Protein AF-A0A353XS05-F1 (afdb_monomer_lite)

Sequence (145 aa):
MTNNRLTLIFSFLSGIIFAIGLIVSQMVNPEKVLGFLRIFHNWDPSLGLVMGGGIALAMPVFFYVKSRKSEGKKALNHEDYDLPTATKITPQLVIGSLIFGVGWGILGFCPAPALVTALAGYSESMLFVVAMLAGFWLHAKLIKN

Secondary structure (DSSP, 8-state):
---HHHHHHHHHHHHHHHHHHHHHTTTT-HHHHHHHH-TTSS--THHHHHHHHHHHHHHHHHHHHHHHHHTTPPPTTS------------HHHHHHHHHHHHHHHHHT--HHHHHHHHHTT-HHHHHHHHHHHHHHHHHHHHH--

Structure (mmCIF, N/CA/C/O backbone):
data_AF-A0A353XS05-F1
#
_entry.id   AF-A0A353XS05-F1
#
loop_
_atom_site.group_PDB
_atom_site.id
_atom_site.type_symbol
_atom_site.label_atom_id
_atom_site.label_alt_id
_atom_site.label_comp_id
_atom_site.label_asym_id
_atom_site.label_entity_id
_atom_site.label_seq_id
_atom_site.pdbx_PDB_ins_code
_atom_site.Cartn_x
_atom_site.Cartn_y
_atom_site.Cartn_z
_atom_site.occupancy
_atom_site.B_iso_or_equiv
_atom_site.auth_seq_id
_atom_site.auth_comp_id
_atom_site.auth_asym_id
_atom_site.auth_atom_id
_atom_site.pdbx_PDB_model_num
ATOM 1 N N . MET A 1 1 ? -22.012 10.695 12.907 1.00 47.31 1 MET A N 1
ATOM 2 C CA . MET A 1 1 ? -21.918 11.675 11.795 1.00 47.31 1 MET A CA 1
ATOM 3 C C . MET A 1 1 ? -21.467 13.057 12.287 1.00 47.31 1 MET A C 1
ATOM 5 O O . MET A 1 1 ? -21.921 14.075 11.781 1.00 47.31 1 MET A O 1
ATOM 9 N N . THR A 1 2 ? -20.569 13.135 13.270 1.00 48.38 2 THR A N 1
ATOM 10 C CA . THR A 1 2 ? -20.189 14.401 13.923 1.00 48.38 2 THR A CA 1
ATOM 11 C C . THR A 1 2 ? -18.670 14.517 13.961 1.00 48.38 2 THR A C 1
ATOM 13 O O . THR A 1 2 ? -18.075 14.366 15.018 1.00 48.38 2 THR A O 1
ATOM 16 N N . ASN A 1 3 ? -18.065 14.691 12.774 1.00 59.78 3 ASN A N 1
ATOM 17 C CA . ASN A 1 3 ? -16.891 15.542 12.481 1.00 59.78 3 ASN A CA 1
ATOM 18 C C . ASN A 1 3 ? -16.193 15.166 11.154 1.00 59.78 3 ASN A C 1
ATOM 20 O O . ASN A 1 3 ? -14.973 15.022 11.096 1.00 59.78 3 ASN A O 1
ATOM 24 N N . ASN A 1 4 ? -16.946 15.099 10.045 1.00 71.31 4 ASN A N 1
ATOM 25 C CA . ASN A 1 4 ? -16.377 14.834 8.713 1.00 71.31 4 ASN A CA 1
ATOM 26 C C . ASN A 1 4 ? -15.236 15.796 8.341 1.00 71.31 4 ASN A C 1
ATOM 28 O O . ASN A 1 4 ? -14.323 15.397 7.630 1.00 71.31 4 ASN A O 1
ATOM 32 N N . ARG A 1 5 ? -15.254 17.048 8.825 1.00 80.88 5 ARG A N 1
ATOM 33 C CA . ARG A 1 5 ? -14.214 18.040 8.500 1.00 80.88 5 ARG A CA 1
ATOM 34 C C . ARG A 1 5 ? -12.851 17.701 9.107 1.00 80.88 5 ARG A C 1
ATOM 36 O O . ARG A 1 5 ? -11.855 17.811 8.404 1.00 80.88 5 ARG A O 1
ATOM 43 N N . LEU A 1 6 ? -12.804 17.263 10.368 1.00 81.69 6 LEU A N 1
ATOM 44 C CA . LEU A 1 6 ? -11.554 16.850 11.021 1.00 81.69 6 LEU A CA 1
ATOM 45 C C . LEU A 1 6 ? -10.968 15.622 10.324 1.00 81.69 6 LEU A C 1
ATOM 47 O O . LEU A 1 6 ? -9.796 15.643 9.958 1.00 81.69 6 LEU A O 1
ATOM 51 N N . THR A 1 7 ? -11.790 14.600 10.059 1.00 83.06 7 THR A N 1
ATOM 52 C CA . THR A 1 7 ? -11.363 13.422 9.290 1.00 83.06 7 THR A CA 1
ATOM 53 C C . THR A 1 7 ? -10.804 13.828 7.929 1.00 83.06 7 THR A C 1
ATOM 55 O O . THR A 1 7 ? -9.708 13.408 7.587 1.00 83.06 7 THR A O 1
ATOM 58 N N . LEU A 1 8 ? -11.490 14.703 7.186 1.00 86.19 8 LEU A N 1
ATOM 59 C CA . LEU A 1 8 ? -11.049 15.120 5.853 1.00 86.19 8 LEU A CA 1
ATOM 60 C C . LEU A 1 8 ? -9.698 15.851 5.884 1.00 86.19 8 LEU A C 1
ATOM 62 O O . LEU A 1 8 ? -8.834 15.566 5.060 1.00 86.19 8 LEU A O 1
ATOM 66 N N . ILE A 1 9 ? -9.495 16.748 6.856 1.00 89.62 9 ILE A N 1
ATOM 67 C CA . ILE A 1 9 ? -8.230 17.476 7.033 1.00 89.62 9 ILE A CA 1
ATOM 68 C C . ILE A 1 9 ? -7.093 16.503 7.362 1.00 89.62 9 ILE A C 1
ATOM 70 O O . ILE A 1 9 ? -6.044 16.553 6.722 1.00 89.62 9 ILE A O 1
ATOM 74 N N . PHE A 1 10 ? -7.293 15.590 8.318 1.00 89.06 10 PHE A N 1
ATOM 75 C CA . PHE A 1 10 ? -6.265 14.614 8.690 1.00 89.06 10 PHE A CA 1
ATOM 76 C C . PHE A 1 10 ? -5.996 13.586 7.581 1.00 89.06 10 PHE A C 1
ATOM 78 O O . PHE A 1 10 ? -4.840 13.225 7.357 1.00 89.06 10 PHE A O 1
ATOM 85 N N . SER A 1 11 ? -7.016 13.139 6.844 1.00 88.88 11 SER A N 1
ATOM 86 C CA . SER A 1 11 ? -6.855 12.256 5.680 1.00 88.88 11 SER A CA 1
ATOM 87 C C . SER A 1 11 ? -6.083 12.940 4.553 1.00 88.88 11 SER A C 1
ATOM 89 O O . SER A 1 11 ? -5.204 12.332 3.950 1.00 88.88 11 SER A O 1
ATOM 91 N N . PHE A 1 12 ? -6.354 14.219 4.297 1.00 91.19 12 PHE A N 1
ATOM 92 C CA . PHE A 1 12 ? -5.620 14.982 3.294 1.00 91.19 12 PHE A CA 1
ATOM 93 C C . PHE A 1 12 ? -4.162 15.214 3.711 1.00 91.19 12 PHE A C 1
ATOM 95 O O . PHE A 1 12 ? -3.245 14.968 2.929 1.00 91.19 12 PHE A O 1
ATOM 102 N N . LEU A 1 13 ? -3.933 15.613 4.966 1.00 93.94 13 LEU A N 1
ATOM 103 C CA . LEU A 1 13 ? -2.589 15.853 5.489 1.00 93.94 13 LEU A CA 1
ATOM 104 C C . LEU A 1 13 ? -1.750 14.568 5.525 1.00 93.94 13 LEU A C 1
ATOM 106 O O . LEU A 1 13 ? -0.591 14.581 5.118 1.00 93.94 13 LEU A O 1
ATOM 110 N N . SER A 1 14 ? -2.336 13.448 5.955 1.00 91.38 14 SER A N 1
ATOM 111 C CA . SER A 1 14 ? -1.665 12.141 5.920 1.00 91.38 14 SER A CA 1
ATOM 112 C C . SER A 1 14 ? -1.364 11.691 4.492 1.00 91.38 14 SER A C 1
ATOM 114 O O . SER A 1 14 ? -0.270 11.190 4.248 1.00 91.38 14 SER A O 1
ATOM 116 N N . GLY A 1 15 ? -2.267 11.943 3.539 1.00 90.88 15 GLY A N 1
ATOM 117 C CA . GLY A 1 15 ? -2.023 11.712 2.115 1.00 90.88 15 GLY A CA 1
ATOM 118 C C . GLY A 1 15 ? -0.830 12.510 1.579 1.00 90.88 15 GLY A C 1
ATOM 119 O O . GLY A 1 15 ? 0.027 11.940 0.907 1.00 90.88 15 GLY A O 1
ATOM 120 N N . ILE A 1 16 ? -0.721 13.797 1.927 1.00 92.50 16 ILE A N 1
ATOM 121 C CA . ILE A 1 16 ? 0.424 14.641 1.544 1.00 92.50 16 ILE A CA 1
ATOM 122 C C . ILE A 1 16 ? 1.723 14.111 2.154 1.00 92.50 16 ILE A C 1
ATOM 124 O O . ILE A 1 16 ? 2.704 13.928 1.437 1.00 92.50 16 ILE A O 1
ATOM 128 N N . ILE A 1 17 ? 1.736 13.838 3.463 1.00 93.06 17 ILE A N 1
ATOM 129 C CA . ILE A 1 17 ? 2.925 13.321 4.157 1.00 93.06 17 ILE A CA 1
ATOM 130 C C . ILE A 1 17 ? 3.364 11.990 3.537 1.00 93.06 17 ILE A C 1
ATOM 132 O O . ILE A 1 17 ? 4.551 11.781 3.293 1.00 93.06 17 ILE A O 1
ATOM 136 N N . PHE A 1 18 ? 2.410 11.109 3.234 1.00 90.38 18 PHE A N 1
ATOM 137 C CA . PHE A 1 18 ? 2.676 9.831 2.588 1.00 90.38 18 PHE A CA 1
ATOM 138 C C . PHE A 1 18 ? 3.249 10.010 1.177 1.00 90.38 18 PHE A C 1
ATOM 140 O O . PHE A 1 18 ? 4.273 9.409 0.862 1.00 90.38 18 PHE A O 1
ATOM 147 N N . ALA A 1 19 ? 2.659 10.880 0.351 1.00 89.38 19 ALA A N 1
ATOM 148 C CA . ALA A 1 19 ? 3.154 11.164 -0.995 1.00 89.38 19 ALA A CA 1
ATOM 149 C C . ALA A 1 19 ? 4.576 11.749 -0.980 1.00 89.38 19 ALA A C 1
ATOM 151 O O . ALA A 1 19 ? 5.437 11.291 -1.731 1.00 89.38 19 ALA A O 1
ATOM 152 N N . ILE A 1 20 ? 4.854 12.700 -0.081 1.00 91.00 20 ILE A N 1
ATOM 153 C CA . ILE A 1 20 ? 6.204 13.245 0.119 1.00 91.00 20 ILE A CA 1
ATOM 154 C C . ILE A 1 20 ? 7.168 12.126 0.528 1.00 91.00 20 ILE A C 1
ATOM 156 O O . ILE A 1 20 ? 8.253 12.016 -0.038 1.00 91.00 20 ILE A O 1
ATOM 160 N N . GLY A 1 21 ? 6.762 11.252 1.454 1.00 90.06 21 GLY A N 1
ATOM 161 C CA . GLY A 1 21 ? 7.550 10.091 1.865 1.00 90.06 21 GLY A CA 1
ATOM 162 C C . GLY A 1 21 ? 7.899 9.156 0.703 1.00 90.06 21 GLY A C 1
ATOM 163 O O . GLY A 1 21 ? 9.046 8.721 0.597 1.00 90.06 21 GLY A O 1
ATOM 164 N N . LEU A 1 22 ? 6.957 8.888 -0.207 1.00 87.81 22 LEU A N 1
ATOM 165 C CA . LEU A 1 22 ? 7.191 8.066 -1.403 1.00 87.81 22 LEU A CA 1
ATOM 166 C C . LEU A 1 22 ? 8.198 8.700 -2.374 1.00 87.81 22 LEU A C 1
ATOM 168 O O . LEU A 1 22 ? 9.028 7.993 -2.946 1.00 87.81 22 LEU A O 1
ATOM 172 N N . ILE A 1 23 ? 8.143 10.024 -2.548 1.00 87.06 23 ILE A N 1
ATOM 173 C CA . ILE A 1 23 ? 9.075 10.763 -3.410 1.00 87.06 23 ILE A CA 1
ATOM 174 C C . ILE A 1 23 ? 10.477 10.777 -2.788 1.00 87.06 23 ILE A C 1
ATOM 176 O O . ILE A 1 23 ? 11.453 10.448 -3.461 1.00 87.06 23 ILE A O 1
ATOM 180 N N . VAL A 1 24 ? 10.586 11.096 -1.493 1.00 88.12 24 VAL A N 1
ATOM 181 C CA . VAL A 1 24 ? 11.872 11.157 -0.773 1.00 88.12 24 VAL A CA 1
ATOM 182 C C . VAL A 1 24 ? 12.544 9.784 -0.713 1.00 88.12 24 VAL A C 1
ATOM 184 O O . VAL A 1 24 ? 13.753 9.681 -0.901 1.00 88.12 24 VAL A O 1
ATOM 187 N N . SER A 1 25 ? 11.767 8.720 -0.508 1.00 84.69 25 SER A N 1
ATOM 188 C CA . SER A 1 25 ? 12.272 7.339 -0.503 1.00 84.69 25 SER A CA 1
ATOM 189 C C . SER A 1 25 ? 12.573 6.774 -1.895 1.00 84.69 25 SER A C 1
ATOM 191 O O . SER A 1 25 ? 13.063 5.651 -1.988 1.00 84.69 25 SER A O 1
ATOM 193 N N . GLN A 1 26 ? 12.297 7.520 -2.974 1.00 83.94 26 GLN A N 1
ATOM 194 C CA . GLN A 1 26 ? 12.487 7.086 -4.365 1.00 83.94 26 GLN A CA 1
ATOM 195 C C . GLN A 1 26 ? 11.696 5.819 -4.743 1.00 83.94 26 GLN A C 1
ATOM 197 O O . GLN A 1 26 ? 11.993 5.177 -5.750 1.00 83.94 26 GLN A O 1
ATOM 202 N N . MET A 1 27 ? 10.634 5.481 -3.999 1.00 83.12 27 MET A N 1
ATOM 203 C CA . MET A 1 27 ? 9.740 4.359 -4.336 1.00 83.12 27 MET A CA 1
ATOM 204 C C . MET A 1 27 ? 8.948 4.595 -5.628 1.00 83.12 27 MET A C 1
ATOM 206 O O . MET A 1 27 ? 8.364 3.666 -6.177 1.00 83.12 27 MET A O 1
ATOM 210 N N . VAL A 1 28 ? 8.926 5.840 -6.107 1.00 82.88 28 VAL A N 1
ATOM 211 C CA . VAL A 1 28 ? 8.374 6.242 -7.407 1.00 82.88 28 VAL A CA 1
ATOM 212 C C . VAL A 1 28 ? 9.198 5.743 -8.597 1.00 82.88 28 VAL A C 1
ATOM 214 O O . VAL A 1 28 ? 8.678 5.710 -9.708 1.00 82.88 28 VAL A O 1
ATOM 217 N N . ASN A 1 29 ? 10.455 5.337 -8.391 1.00 83.38 29 ASN A N 1
ATOM 218 C CA . ASN A 1 29 ? 11.292 4.800 -9.457 1.00 83.38 29 ASN A CA 1
ATOM 219 C C . ASN A 1 29 ? 11.107 3.269 -9.575 1.00 83.38 29 ASN A C 1
ATOM 221 O O . ASN A 1 29 ? 11.443 2.547 -8.628 1.00 83.38 29 ASN A O 1
ATOM 225 N N . PRO A 1 30 ? 10.641 2.741 -10.724 1.00 80.69 30 PRO A N 1
ATOM 226 C CA . PRO A 1 30 ? 10.452 1.302 -10.912 1.00 80.69 30 PRO A CA 1
ATOM 227 C C . PRO A 1 30 ? 11.758 0.503 -10.814 1.00 80.69 30 PRO A C 1
ATOM 229 O O . PRO A 1 30 ? 11.745 -0.656 -10.398 1.00 80.69 30 PRO A O 1
ATOM 232 N N . GLU A 1 31 ? 12.910 1.112 -11.115 1.00 82.50 31 GLU A N 1
ATOM 233 C CA . GLU A 1 31 ? 14.209 0.448 -10.983 1.00 82.50 31 GLU A CA 1
ATOM 234 C C . GLU A 1 31 ? 14.537 0.091 -9.535 1.00 82.50 31 GLU A C 1
ATOM 236 O O . GLU A 1 31 ? 15.159 -0.941 -9.293 1.00 82.50 31 GLU A O 1
ATOM 241 N N . LYS A 1 32 ? 14.080 0.889 -8.562 1.00 80.00 32 LYS A N 1
ATOM 242 C CA . LYS A 1 32 ? 14.266 0.588 -7.135 1.00 80.00 32 LYS A CA 1
ATOM 243 C C . LYS A 1 32 ? 13.472 -0.640 -6.712 1.00 80.00 32 LYS A C 1
ATOM 245 O O . LYS A 1 32 ? 13.973 -1.477 -5.965 1.00 80.00 32 LYS A O 1
ATOM 250 N N . VAL A 1 33 ? 12.254 -0.777 -7.229 1.00 81.06 33 VAL A N 1
ATOM 251 C CA . VAL A 1 33 ? 11.403 -1.940 -6.967 1.00 81.06 33 VAL A CA 1
ATOM 252 C C . VAL A 1 33 ? 11.982 -3.188 -7.629 1.00 81.06 33 VAL A C 1
ATOM 254 O O . VAL A 1 33 ? 12.135 -4.220 -6.978 1.00 81.06 33 VAL A O 1
ATOM 257 N N . LEU A 1 34 ? 12.376 -3.092 -8.900 1.00 82.12 34 LEU A N 1
ATOM 258 C CA . LEU A 1 34 ? 12.995 -4.205 -9.621 1.00 82.12 34 LEU A CA 1
ATOM 259 C C . LEU A 1 34 ? 14.354 -4.592 -9.022 1.00 82.12 34 LEU A C 1
ATOM 261 O O . LEU A 1 34 ? 14.657 -5.777 -8.924 1.00 82.12 34 LEU A O 1
ATOM 265 N N . GLY A 1 35 ? 15.157 -3.620 -8.586 1.00 81.00 35 GLY A N 1
ATOM 266 C CA . GLY A 1 35 ? 16.434 -3.840 -7.902 1.00 81.00 35 GLY A CA 1
ATOM 267 C C . GLY A 1 35 ? 16.273 -4.572 -6.569 1.00 81.00 35 GLY A C 1
ATOM 268 O O . GLY A 1 35 ? 17.082 -5.439 -6.246 1.00 81.00 35 GLY A O 1
ATOM 269 N N . PHE A 1 36 ? 15.187 -4.313 -5.839 1.00 80.75 36 PHE A N 1
ATOM 270 C CA . PHE A 1 36 ? 14.843 -5.078 -4.640 1.00 80.75 36 PHE A CA 1
ATOM 271 C C . PHE A 1 36 ? 14.392 -6.515 -4.956 1.00 80.75 36 PHE A C 1
ATOM 273 O O . PHE A 1 36 ? 14.712 -7.441 -4.213 1.00 80.75 36 PHE A O 1
ATOM 280 N N . LEU A 1 37 ? 13.664 -6.733 -6.057 1.00 79.38 37 LEU A N 1
ATOM 281 C CA . LEU A 1 37 ? 13.189 -8.067 -6.455 1.00 79.38 37 LEU A CA 1
ATOM 282 C C . LEU A 1 37 ? 14.282 -8.933 -7.110 1.00 79.38 37 LEU A C 1
ATOM 284 O O . LEU A 1 37 ? 14.194 -10.162 -7.093 1.00 79.38 37 LEU A O 1
ATOM 288 N N . ARG A 1 38 ? 15.334 -8.323 -7.670 1.00 80.69 38 ARG A N 1
ATOM 289 C CA . ARG A 1 38 ? 16.476 -9.015 -8.293 1.00 80.69 38 ARG A CA 1
ATOM 290 C C . ARG A 1 38 ? 17.475 -9.525 -7.247 1.00 80.69 38 ARG A C 1
ATOM 292 O O . ARG A 1 38 ? 18.607 -9.065 -7.165 1.00 80.69 38 ARG A O 1
ATOM 299 N N . ILE A 1 39 ? 17.071 -10.535 -6.478 1.00 78.00 39 ILE A N 1
ATOM 300 C CA . ILE A 1 39 ? 17.899 -11.146 -5.417 1.00 78.00 39 ILE A CA 1
ATOM 301 C C . ILE A 1 39 ? 19.200 -11.755 -5.979 1.00 78.00 39 ILE A C 1
ATOM 303 O O . ILE A 1 39 ? 20.231 -11.755 -5.314 1.00 78.00 39 ILE A O 1
ATOM 307 N N . PHE A 1 40 ? 19.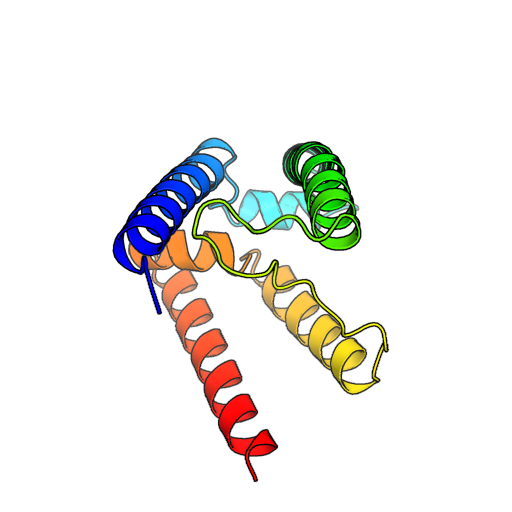175 -12.250 -7.220 1.00 75.44 40 PHE A N 1
ATOM 308 C CA . PHE A 1 40 ? 20.303 -12.964 -7.828 1.00 75.44 40 PHE A CA 1
ATOM 309 C C . PHE A 1 40 ? 21.346 -12.062 -8.514 1.00 75.44 40 PHE A C 1
ATOM 311 O O . PHE A 1 40 ? 22.433 -12.544 -8.828 1.00 75.44 40 PHE A O 1
ATOM 318 N N . HIS A 1 41 ? 21.053 -10.781 -8.774 1.00 65.88 41 HIS A N 1
ATOM 319 C CA . HIS A 1 41 ? 21.991 -9.883 -9.460 1.00 65.88 41 HIS A CA 1
ATOM 320 C C . HIS A 1 41 ? 21.732 -8.411 -9.115 1.00 65.88 41 HIS A C 1
ATOM 322 O O . HIS A 1 41 ? 20.642 -7.907 -9.369 1.00 65.88 41 HIS A O 1
ATOM 328 N N . ASN A 1 42 ? 22.757 -7.716 -8.606 1.00 69.69 42 ASN A N 1
ATOM 329 C CA . ASN A 1 42 ? 22.716 -6.287 -8.264 1.00 69.69 42 ASN A CA 1
ATOM 330 C C . ASN A 1 42 ? 21.542 -5.907 -7.333 1.00 69.69 42 ASN A C 1
ATOM 332 O O . ASN A 1 42 ? 20.780 -4.981 -7.615 1.00 69.69 42 ASN A O 1
ATOM 336 N N . TRP A 1 43 ? 21.383 -6.674 -6.248 1.00 78.69 43 TRP A N 1
ATOM 337 C CA . TRP A 1 43 ? 20.296 -6.510 -5.283 1.00 78.69 43 TRP A CA 1
ATOM 338 C C . TRP A 1 43 ? 20.430 -5.202 -4.492 1.00 78.69 43 TRP A C 1
ATOM 340 O O . TRP A 1 43 ? 21.453 -4.966 -3.846 1.00 78.69 43 TRP A O 1
ATOM 350 N N . ASP A 1 44 ? 19.385 -4.372 -4.517 1.00 77.94 44 ASP A N 1
ATOM 351 C CA . ASP A 1 44 ? 19.322 -3.103 -3.783 1.00 77.94 44 ASP A CA 1
ATOM 352 C C . ASP A 1 44 ? 18.436 -3.246 -2.523 1.00 77.94 44 ASP A C 1
ATOM 354 O O . ASP A 1 44 ? 17.204 -3.285 -2.631 1.00 77.94 44 ASP A O 1
ATOM 358 N N . PRO A 1 45 ? 19.019 -3.301 -1.307 1.00 79.56 45 PRO A N 1
ATOM 359 C CA . PRO A 1 45 ? 18.270 -3.482 -0.062 1.00 79.56 45 PRO A CA 1
ATOM 360 C C . PRO A 1 45 ? 17.571 -2.206 0.432 1.00 79.56 45 PRO A C 1
ATOM 362 O O . PRO A 1 45 ? 16.869 -2.252 1.446 1.00 79.56 45 PRO A O 1
ATOM 365 N N . SER A 1 46 ? 17.742 -1.062 -0.244 1.00 80.62 46 SER A N 1
ATOM 366 C CA . SER A 1 46 ? 17.207 0.227 0.220 1.00 80.62 46 SER A CA 1
ATOM 367 C C . SER A 1 46 ? 15.686 0.216 0.408 1.00 80.62 46 SER A C 1
ATOM 369 O O . SER A 1 46 ? 15.188 0.766 1.391 1.00 80.62 46 SER A O 1
ATOM 371 N N . LEU A 1 47 ? 14.945 -0.487 -0.455 1.00 80.00 47 LEU A N 1
ATOM 372 C CA . LEU A 1 47 ? 13.490 -0.622 -0.333 1.00 80.00 47 LEU A CA 1
ATOM 373 C C . LEU A 1 47 ? 13.081 -1.383 0.938 1.00 80.00 47 LEU A C 1
ATOM 375 O O . LEU A 1 47 ? 12.109 -1.019 1.602 1.00 80.00 47 LEU A O 1
ATOM 379 N N . GLY A 1 48 ? 13.852 -2.409 1.306 1.00 82.19 48 GLY A N 1
ATOM 380 C CA . GLY A 1 48 ? 13.621 -3.202 2.511 1.00 82.19 48 GLY A CA 1
ATOM 381 C C . GLY A 1 48 ? 13.756 -2.371 3.787 1.00 82.19 48 GLY A C 1
ATOM 382 O O . GLY A 1 48 ? 12.964 -2.542 4.711 1.00 82.19 48 GLY A O 1
ATOM 383 N N . LEU A 1 49 ? 14.691 -1.415 3.817 1.00 84.19 49 LEU A N 1
ATOM 384 C CA . LEU A 1 49 ? 14.845 -0.481 4.935 1.00 84.19 49 LEU A CA 1
ATOM 385 C C . LEU A 1 49 ? 13.619 0.436 5.076 1.00 84.19 49 LEU A C 1
ATOM 387 O O . LEU A 1 49 ? 13.135 0.652 6.184 1.00 84.19 49 LEU A O 1
ATOM 391 N N . VAL A 1 50 ? 13.091 0.943 3.958 1.00 86.38 50 VAL A N 1
ATOM 392 C CA . VAL A 1 50 ? 11.903 1.813 3.944 1.00 86.38 50 VAL A CA 1
ATOM 393 C C . VAL A 1 50 ? 10.665 1.046 4.410 1.00 86.38 50 VAL A C 1
ATOM 395 O O . VAL A 1 50 ? 9.939 1.517 5.286 1.00 86.38 50 VAL A O 1
ATOM 398 N N . MET A 1 51 ? 10.450 -0.164 3.880 1.00 86.62 51 MET A N 1
ATOM 399 C CA . MET A 1 51 ? 9.351 -1.037 4.306 1.00 86.62 51 MET A CA 1
ATOM 400 C C . MET A 1 51 ? 9.483 -1.416 5.785 1.00 86.62 51 MET A C 1
ATOM 402 O O . MET A 1 51 ? 8.519 -1.297 6.540 1.00 86.62 51 MET A O 1
ATOM 406 N N . GLY A 1 52 ? 10.682 -1.819 6.214 1.00 87.88 52 GLY A N 1
ATOM 407 C CA . GLY A 1 52 ? 10.980 -2.175 7.599 1.00 87.88 52 GLY A CA 1
ATOM 408 C C . GLY A 1 52 ? 10.763 -1.011 8.565 1.00 87.88 52 GLY A C 1
ATOM 409 O O . GLY A 1 52 ? 10.112 -1.190 9.590 1.00 87.88 52 GLY A O 1
ATOM 410 N N . GLY A 1 53 ? 11.224 0.193 8.216 1.00 88.94 53 GLY A N 1
ATOM 411 C CA . GLY A 1 53 ? 10.998 1.408 9.000 1.00 88.94 53 GLY A CA 1
ATOM 412 C C . GLY A 1 53 ? 9.516 1.772 9.104 1.00 88.94 53 G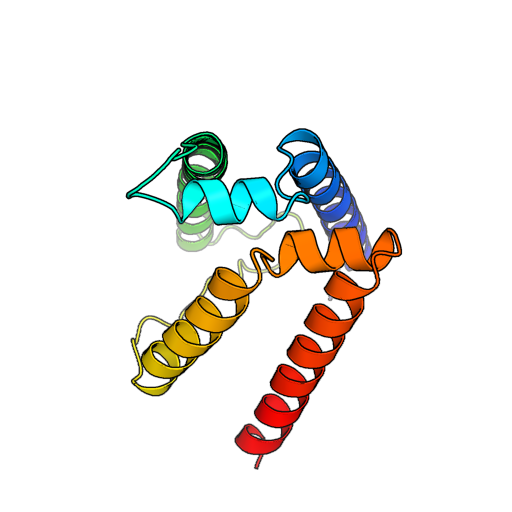LY A C 1
ATOM 413 O O . GLY A 1 53 ? 9.029 2.081 10.192 1.00 88.94 53 GLY A O 1
ATOM 414 N N . GLY A 1 54 ? 8.771 1.654 8.000 1.00 87.94 54 GLY A N 1
ATOM 415 C CA . GLY A 1 54 ? 7.320 1.847 7.993 1.00 87.94 54 GLY A CA 1
ATOM 416 C C . GLY A 1 54 ? 6.595 0.869 8.920 1.00 87.94 54 GLY A C 1
ATOM 417 O O . GLY A 1 54 ? 5.767 1.287 9.727 1.00 87.94 54 GLY A O 1
ATOM 418 N N . ILE A 1 55 ? 6.948 -0.420 8.864 1.00 90.25 55 ILE A N 1
ATOM 419 C CA . ILE A 1 55 ? 6.383 -1.453 9.746 1.00 90.25 55 ILE A CA 1
ATOM 420 C C . ILE A 1 55 ? 6.757 -1.185 11.208 1.00 90.25 55 ILE A C 1
ATOM 422 O O . ILE A 1 55 ? 5.889 -1.245 12.077 1.00 90.25 55 ILE A O 1
ATOM 426 N N . ALA A 1 56 ? 8.018 -0.847 11.484 1.00 92.81 56 ALA A N 1
ATOM 427 C CA . ALA A 1 56 ? 8.505 -0.575 12.833 1.00 92.81 56 ALA A CA 1
ATOM 428 C C . ALA A 1 56 ? 7.794 0.618 13.490 1.00 92.81 56 ALA A C 1
ATOM 430 O O . ALA A 1 56 ? 7.566 0.597 14.697 1.00 92.81 56 ALA A O 1
ATOM 431 N N . LEU A 1 57 ? 7.399 1.630 12.711 1.00 91.31 57 LEU A N 1
ATOM 432 C CA . LEU A 1 57 ? 6.607 2.760 13.204 1.00 91.31 57 LEU A CA 1
ATOM 433 C C . LEU A 1 57 ? 5.111 2.434 13.303 1.00 91.31 57 LEU A C 1
ATOM 435 O O . LEU A 1 57 ? 4.462 2.799 14.282 1.00 91.31 57 LEU A O 1
ATOM 439 N N . ALA A 1 58 ? 4.550 1.738 12.313 1.00 90.12 58 ALA A N 1
ATOM 440 C CA . ALA A 1 58 ? 3.123 1.423 12.278 1.00 90.12 58 ALA A CA 1
ATOM 441 C C . ALA A 1 58 ? 2.720 0.396 13.347 1.00 90.12 58 ALA A C 1
ATOM 443 O O . ALA A 1 58 ? 1.631 0.487 13.913 1.00 90.12 58 ALA A O 1
ATOM 444 N N . MET A 1 59 ? 3.588 -0.573 13.645 1.00 91.88 59 MET A N 1
ATOM 445 C CA . MET A 1 59 ? 3.272 -1.693 14.529 1.00 91.88 59 MET A CA 1
ATOM 446 C C . MET A 1 59 ? 2.972 -1.251 15.980 1.00 91.88 59 MET A C 1
ATOM 448 O O . MET A 1 59 ? 1.896 -1.601 16.475 1.00 91.88 59 MET A O 1
ATOM 452 N N . PRO A 1 60 ? 3.806 -0.440 16.668 1.00 92.56 60 PRO A N 1
ATOM 453 C CA . PRO A 1 60 ? 3.489 0.066 18.007 1.00 92.56 60 PRO A CA 1
ATOM 454 C C . PRO A 1 60 ? 2.216 0.914 18.034 1.00 92.56 60 PRO A C 1
ATOM 456 O O . PRO A 1 60 ? 1.407 0.785 18.952 1.00 92.56 60 PRO A O 1
ATOM 459 N N . VAL A 1 61 ? 2.005 1.746 17.008 1.00 90.06 61 VAL A N 1
ATOM 460 C CA . VAL A 1 61 ? 0.803 2.585 16.887 1.00 90.06 61 VAL A CA 1
ATOM 461 C C . VAL A 1 61 ? -0.446 1.717 16.748 1.00 90.06 61 VAL A C 1
ATOM 463 O O . VAL A 1 61 ? -1.448 1.964 17.419 1.00 90.06 61 VAL A O 1
ATOM 466 N N . PHE A 1 62 ? -0.385 0.659 15.940 1.00 88.38 62 PHE A N 1
ATOM 467 C CA . PHE A 1 62 ? -1.489 -0.280 15.776 1.00 88.38 62 PHE A CA 1
ATOM 468 C C . PHE A 1 62 ? -1.824 -1.008 17.086 1.00 88.38 62 PHE A C 1
ATOM 470 O O . PHE A 1 62 ? -2.995 -1.097 17.460 1.00 88.38 62 PHE A O 1
ATOM 477 N N . PHE A 1 63 ? -0.814 -1.475 17.830 1.00 88.62 63 PHE A N 1
ATOM 478 C CA . PHE A 1 63 ? -1.028 -2.087 19.147 1.00 88.62 63 PHE A CA 1
ATOM 479 C C . PHE A 1 63 ? -1.600 -1.100 20.167 1.00 88.62 63 PHE A C 1
ATOM 481 O O . PHE A 1 63 ? -2.509 -1.457 20.917 1.00 88.62 63 PHE A O 1
ATOM 488 N N . TYR A 1 64 ? -1.131 0.148 20.159 1.00 88.38 64 TYR A N 1
ATOM 489 C CA . TYR A 1 64 ? -1.670 1.204 21.009 1.00 88.38 64 TYR A CA 1
ATOM 490 C C . TYR A 1 64 ? -3.154 1.460 20.717 1.00 88.38 64 TYR A C 1
ATOM 492 O O . TYR A 1 64 ? -3.979 1.444 21.630 1.00 88.38 64 TYR A O 1
ATOM 500 N N . VAL A 1 65 ? -3.521 1.617 19.442 1.00 87.44 65 VAL A N 1
ATOM 501 C CA . VAL A 1 65 ? -4.919 1.787 19.014 1.00 87.44 65 VAL A CA 1
ATOM 502 C C . VAL A 1 65 ? -5.772 0.580 19.411 1.00 87.44 65 VAL A C 1
ATOM 504 O O . VAL A 1 65 ? -6.882 0.745 19.921 1.00 87.44 65 VAL A O 1
ATOM 507 N N . LYS A 1 66 ? -5.241 -0.638 19.254 1.00 85.75 66 LYS A N 1
ATOM 508 C CA . LYS A 1 66 ? -5.917 -1.870 19.676 1.00 85.75 66 LYS A CA 1
ATOM 509 C C . LYS A 1 66 ? -6.177 -1.896 21.189 1.00 85.75 66 LYS A C 1
ATOM 511 O O . LYS A 1 66 ? -7.283 -2.256 21.589 1.00 85.75 66 LYS A O 1
ATOM 516 N N . SER A 1 67 ? -5.217 -1.468 22.017 1.00 85.75 67 SER A N 1
ATOM 517 C CA . SER A 1 67 ? -5.399 -1.345 23.476 1.00 85.75 67 SER A CA 1
ATOM 518 C C . SER A 1 67 ? -6.488 -0.331 23.818 1.00 85.75 67 SER A C 1
ATOM 520 O O . SER A 1 67 ? -7.419 -0.638 24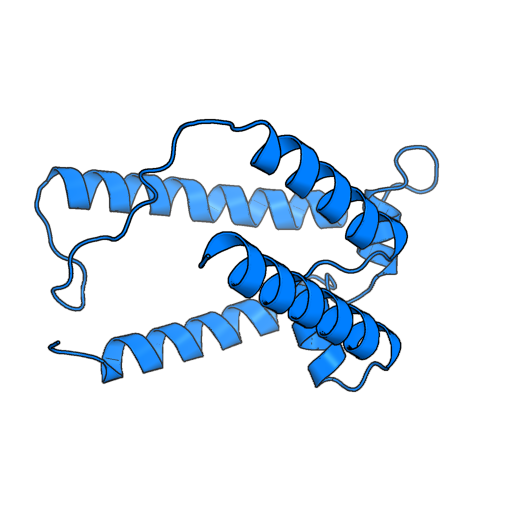.556 1.00 85.75 67 SER A O 1
ATOM 522 N N . ARG A 1 68 ? -6.443 0.857 23.202 1.00 84.62 68 ARG A N 1
ATOM 523 C CA . ARG A 1 68 ? -7.432 1.928 23.423 1.00 84.62 68 ARG A CA 1
ATOM 524 C C . ARG A 1 68 ? -8.852 1.479 23.078 1.00 84.62 68 ARG A C 1
ATOM 526 O O . ARG A 1 68 ? -9.773 1.777 23.835 1.00 84.62 68 ARG A O 1
ATOM 533 N N . LYS A 1 69 ? -9.021 0.726 21.983 1.00 82.75 69 LYS A N 1
ATOM 534 C CA . LYS A 1 69 ? -10.309 0.113 21.627 1.00 82.75 69 LYS A CA 1
ATOM 535 C C . LYS A 1 69 ? -10.767 -0.893 22.687 1.00 82.75 69 LYS A C 1
ATOM 537 O O . LYS A 1 69 ? -11.931 -0.865 23.072 1.00 82.75 69 LYS A O 1
ATOM 542 N N . SER A 1 70 ? -9.868 -1.751 23.176 1.00 79.00 70 SER A N 1
ATOM 543 C CA . SER A 1 70 ? -10.178 -2.726 24.236 1.00 79.00 70 SER A CA 1
ATOM 544 C C . SER A 1 70 ? -10.580 -2.063 25.559 1.00 79.00 70 SER A C 1
ATOM 546 O O . SER A 1 70 ? -11.356 -2.636 26.315 1.00 79.00 70 SER A O 1
ATOM 548 N N . GLU A 1 71 ? -10.077 -0.859 25.831 1.00 82.44 71 GLU A N 1
ATOM 549 C CA . GLU A 1 71 ? -10.426 -0.032 26.995 1.00 82.44 71 GLU A CA 1
ATOM 550 C C . GLU A 1 71 ? -11.726 0.778 26.803 1.00 82.44 71 GLU A C 1
ATOM 552 O O . GLU A 1 71 ? -12.075 1.591 27.658 1.00 82.44 71 GLU A O 1
ATOM 557 N N . GLY A 1 72 ? -12.432 0.615 25.676 1.00 77.75 72 GLY A N 1
ATOM 558 C CA . GLY A 1 72 ? -13.672 1.341 25.373 1.00 77.75 72 GLY A CA 1
ATOM 559 C C . GLY A 1 72 ? -13.473 2.830 25.062 1.00 77.75 72 GLY A C 1
ATOM 560 O O . GLY A 1 72 ? -14.429 3.606 25.094 1.00 77.75 72 GLY A O 1
ATOM 561 N N . LYS A 1 73 ? -12.237 3.261 24.776 1.00 77.06 73 LYS A N 1
ATOM 562 C CA . LYS A 1 73 ? -11.932 4.660 24.457 1.00 77.06 73 LYS A CA 1
ATOM 563 C C . LYS A 1 73 ? -12.253 4.944 22.993 1.00 77.06 73 LYS A C 1
ATOM 565 O O . LYS A 1 73 ? -11.884 4.175 22.108 1.00 77.06 73 LYS A O 1
ATOM 570 N N . LYS A 1 74 ? -12.905 6.079 22.743 1.00 75.75 74 LYS A N 1
ATOM 571 C CA . LYS A 1 74 ? -13.247 6.543 21.393 1.00 75.75 74 LYS A CA 1
ATOM 572 C C . LYS A 1 74 ? -12.051 7.204 20.707 1.00 75.75 74 LYS A C 1
ATOM 574 O O . LYS A 1 74 ? -11.145 7.712 21.376 1.00 75.75 74 LYS A O 1
ATOM 579 N N . ALA A 1 75 ? -12.061 7.212 19.375 1.00 77.94 75 ALA A N 1
ATOM 580 C CA . ALA A 1 75 ? -11.097 7.964 18.583 1.00 77.94 75 ALA A CA 1
ATOM 581 C C . ALA A 1 75 ? -11.260 9.480 18.805 1.00 77.94 75 ALA A C 1
ATOM 583 O O . ALA A 1 75 ? -12.269 9.945 19.335 1.00 77.94 75 ALA A O 1
ATOM 584 N N . LEU A 1 76 ? -10.282 10.269 18.347 1.00 74.75 76 LEU A N 1
ATOM 585 C CA . LEU A 1 76 ? -10.293 11.739 18.464 1.00 74.75 76 LEU A CA 1
ATOM 586 C C . LEU A 1 76 ? -11.550 12.380 17.846 1.00 74.75 76 LEU A C 1
ATOM 588 O O . LEU A 1 76 ? -12.040 13.398 18.328 1.00 74.75 76 LEU A O 1
ATOM 592 N N . ASN A 1 77 ? -12.120 11.737 16.826 1.00 71.69 77 ASN A N 1
ATOM 593 C CA . ASN A 1 77 ? -13.334 12.192 16.150 1.00 71.69 77 ASN A CA 1
ATOM 594 C C . ASN A 1 77 ? -14.621 11.649 16.800 1.00 71.69 77 ASN A C 1
ATOM 596 O O . ASN A 1 77 ? -15.691 11.764 16.216 1.00 71.69 77 ASN A O 1
ATOM 600 N N . HIS A 1 78 ? -14.526 11.081 18.010 1.00 72.44 78 HIS A N 1
ATOM 601 C CA . HIS A 1 78 ? -15.620 10.451 18.764 1.00 72.44 78 HIS A CA 1
ATOM 602 C C . HIS A 1 78 ? -16.259 9.234 18.073 1.00 72.44 78 HIS A C 1
ATOM 604 O O . HIS A 1 78 ? -17.333 8.782 18.474 1.00 72.44 78 HIS A O 1
ATOM 610 N N . GLU A 1 79 ? -15.582 8.686 17.066 1.00 76.44 79 GLU A N 1
ATOM 611 C CA . GLU A 1 79 ? -15.962 7.463 16.363 1.00 76.44 79 GLU A CA 1
ATOM 612 C C . GLU A 1 79 ? -15.253 6.247 16.968 1.00 76.44 79 GLU A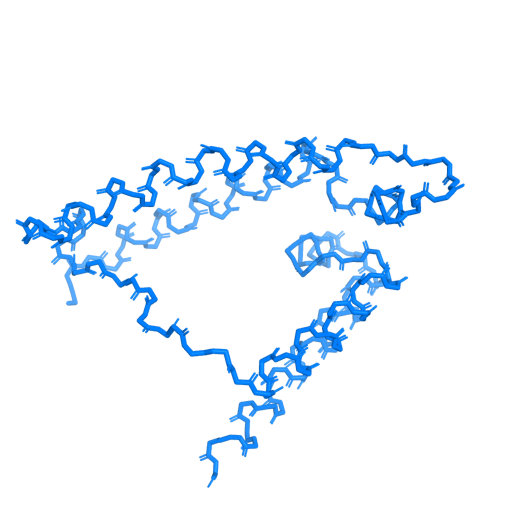 C 1
ATOM 614 O O . GLU A 1 79 ? -14.217 6.372 17.636 1.00 76.44 79 GLU A O 1
ATOM 619 N N . ASP A 1 80 ? -15.831 5.069 16.758 1.00 77.50 80 ASP A N 1
ATOM 620 C CA . ASP A 1 80 ? -15.210 3.815 17.165 1.00 77.50 80 ASP A CA 1
ATOM 621 C C . ASP A 1 80 ? -14.049 3.470 16.230 1.00 77.50 80 ASP A C 1
ATOM 623 O O . ASP A 1 80 ? -14.058 3.778 15.038 1.00 77.50 80 ASP A O 1
ATOM 627 N N . TYR A 1 81 ? -13.026 2.813 16.774 1.00 78.75 81 TYR A N 1
ATOM 628 C CA . TYR A 1 81 ? -11.907 2.339 15.968 1.00 78.75 81 TYR A CA 1
ATOM 629 C C . TYR A 1 81 ? -12.357 1.199 15.047 1.00 78.75 81 TYR A C 1
ATOM 631 O O . TYR A 1 81 ? -12.645 0.091 15.518 1.00 78.75 81 TYR A O 1
ATOM 639 N N . ASP A 1 82 ? -12.356 1.447 13.738 1.00 77.62 82 ASP A N 1
ATOM 640 C CA . ASP A 1 82 ? -12.580 0.417 12.727 1.00 77.62 82 ASP A CA 1
ATOM 641 C C . ASP A 1 82 ? -11.295 -0.404 12.544 1.00 77.62 82 ASP A C 1
ATOM 643 O O . ASP A 1 82 ? -10.293 0.067 12.005 1.00 77.62 82 ASP A O 1
ATOM 647 N N . LEU A 1 83 ? -11.285 -1.615 13.105 1.00 80.00 83 LEU A N 1
ATOM 648 C CA . LEU A 1 83 ? -10.144 -2.528 13.031 1.00 80.00 83 LEU A CA 1
ATOM 649 C C . LEU A 1 83 ? -10.546 -3.729 12.178 1.00 80.00 83 LEU A C 1
ATOM 651 O O . LEU A 1 83 ? -11.652 -4.240 12.380 1.00 80.00 83 LEU A O 1
ATOM 655 N N . PRO A 1 84 ? -9.652 -4.240 11.311 1.00 79.06 84 PRO A N 1
ATOM 656 C CA . PRO A 1 84 ? -9.944 -5.415 10.502 1.00 79.06 84 PRO A CA 1
ATOM 657 C C . PRO A 1 84 ? -10.363 -6.603 11.378 1.00 79.06 84 PRO A C 1
ATOM 659 O O . PRO A 1 84 ? -9.619 -7.030 12.262 1.00 79.06 84 PRO A O 1
ATOM 662 N N . THR A 1 85 ? -11.556 -7.143 11.131 1.00 78.44 85 THR A N 1
ATOM 663 C CA . THR A 1 85 ? -12.089 -8.342 11.806 1.00 78.44 85 THR A CA 1
ATOM 664 C C . THR A 1 85 ? -11.870 -9.619 10.994 1.00 78.44 85 THR A C 1
ATOM 666 O O . THR A 1 85 ? -12.033 -10.724 11.510 1.00 78.44 85 THR A O 1
ATOM 669 N N . ALA A 1 86 ? -11.483 -9.482 9.724 1.00 76.94 86 ALA A N 1
ATOM 670 C CA . ALA A 1 86 ? -11.209 -10.598 8.835 1.00 76.94 86 ALA A CA 1
ATOM 671 C C . ALA A 1 86 ? -9.891 -11.288 9.217 1.00 76.94 86 ALA A C 1
ATOM 673 O O . ALA A 1 86 ? -8.809 -10.738 9.035 1.00 76.94 86 ALA A O 1
ATOM 674 N N . THR A 1 87 ? -9.991 -12.512 9.732 1.00 76.31 87 THR A N 1
ATOM 675 C CA . THR A 1 87 ? -8.839 -13.336 10.141 1.00 76.31 87 THR A CA 1
ATOM 676 C C . THR A 1 87 ? -8.675 -14.607 9.310 1.00 76.31 87 THR A C 1
ATOM 678 O O . THR A 1 87 ? -7.687 -15.322 9.462 1.00 76.31 87 THR A O 1
ATOM 681 N N . LYS A 1 88 ? -9.633 -14.916 8.429 1.00 87.69 88 LYS A N 1
ATOM 682 C CA . LYS A 1 88 ? -9.630 -16.146 7.631 1.00 87.69 88 LYS A CA 1
ATOM 683 C C . LYS A 1 88 ? -8.859 -15.948 6.330 1.00 87.69 88 LYS A C 1
ATOM 685 O O . LYS A 1 88 ? -9.181 -15.058 5.547 1.00 87.69 88 LYS A O 1
ATOM 690 N N . ILE A 1 89 ? -7.898 -16.830 6.075 1.00 88.81 89 ILE A N 1
ATOM 691 C CA . ILE A 1 89 ? -7.215 -16.925 4.783 1.00 88.81 89 ILE A CA 1
ATOM 692 C C . ILE A 1 89 ? -8.098 -17.763 3.856 1.00 88.81 89 ILE A C 1
ATOM 694 O O . ILE A 1 89 ? -8.302 -18.952 4.096 1.00 88.81 89 ILE A O 1
ATOM 698 N N . THR A 1 90 ? -8.658 -17.139 2.821 1.00 90.81 90 THR A N 1
ATOM 699 C CA . THR A 1 90 ? -9.485 -17.825 1.818 1.00 90.81 90 THR A CA 1
ATOM 700 C C . THR A 1 90 ? -8.666 -18.158 0.567 1.00 90.81 90 THR A C 1
ATOM 702 O O . THR A 1 90 ? -7.731 -17.426 0.235 1.00 90.81 90 THR A O 1
ATOM 705 N N . PRO A 1 91 ? -9.017 -19.217 -0.189 1.00 90.69 91 PRO A N 1
ATOM 706 C CA . PRO A 1 91 ? -8.354 -19.525 -1.460 1.00 90.69 91 PRO A CA 1
ATOM 707 C C . PRO A 1 91 ? -8.396 -18.357 -2.455 1.00 90.69 91 PRO A C 1
ATOM 709 O O . PRO A 1 91 ? -7.421 -18.104 -3.155 1.00 90.69 91 PRO A O 1
ATOM 712 N N . GLN A 1 92 ? -9.493 -17.593 -2.465 1.00 89.12 92 GLN A N 1
ATOM 713 C CA . GLN A 1 92 ? -9.640 -16.378 -3.273 1.00 89.12 92 GLN A CA 1
ATOM 714 C C . GLN A 1 92 ? -8.595 -15.312 -2.909 1.00 89.12 92 GLN A C 1
ATOM 716 O O . GLN A 1 92 ? -8.018 -14.698 -3.802 1.00 89.12 92 GLN A O 1
ATOM 721 N N . LEU A 1 93 ? -8.306 -15.123 -1.614 1.00 89.81 93 LEU A N 1
ATOM 722 C CA . LEU A 1 93 ? -7.275 -14.192 -1.150 1.00 89.81 93 LEU A CA 1
ATOM 723 C C . LEU A 1 93 ? -5.874 -14.649 -1.567 1.00 89.81 93 LEU A C 1
ATOM 725 O O . LEU A 1 93 ? -5.059 -13.833 -1.991 1.00 89.81 93 LEU A O 1
ATOM 729 N N . VAL A 1 94 ? -5.592 -15.950 -1.477 1.00 93.75 94 VAL A N 1
ATOM 730 C CA . VAL A 1 94 ? -4.289 -16.506 -1.869 1.00 93.75 94 VAL A CA 1
ATOM 731 C C . VAL A 1 94 ? -4.077 -16.345 -3.373 1.00 93.75 94 VAL A C 1
ATOM 733 O O . VAL A 1 94 ? -3.084 -15.760 -3.793 1.00 93.75 94 VAL A O 1
ATOM 736 N N . ILE A 1 95 ? -5.039 -16.779 -4.188 1.00 93.50 95 ILE A N 1
ATOM 737 C CA . ILE A 1 95 ? -4.946 -16.686 -5.650 1.00 93.50 95 ILE A CA 1
ATOM 738 C C . ILE A 1 95 ? -4.887 -15.217 -6.091 1.00 93.50 95 ILE A C 1
ATOM 740 O O . ILE A 1 95 ? -4.032 -14.846 -6.894 1.00 93.50 95 ILE A O 1
ATOM 744 N N . GLY A 1 96 ? -5.745 -14.361 -5.529 1.00 90.44 96 GLY A N 1
ATOM 745 C CA . GLY A 1 96 ? -5.772 -12.934 -5.844 1.00 90.44 96 GLY A CA 1
ATOM 746 C C . GLY A 1 96 ? -4.474 -12.217 -5.473 1.00 90.44 96 GLY A C 1
ATOM 747 O O . GLY A 1 96 ? -3.949 -11.454 -6.280 1.00 90.44 96 GLY A O 1
ATOM 748 N N . SER A 1 97 ? -3.918 -12.490 -4.289 1.00 91.31 97 SER A N 1
ATOM 749 C CA . SER A 1 97 ? -2.660 -11.871 -3.851 1.00 91.31 97 SER A CA 1
ATOM 750 C C . SER A 1 97 ? -1.457 -12.337 -4.672 1.00 91.31 97 SER A C 1
ATOM 752 O O . SER A 1 97 ? -0.587 -11.518 -4.959 1.00 91.31 97 SER A O 1
ATOM 754 N N . LEU A 1 98 ? -1.434 -13.596 -5.126 1.00 93.44 98 LEU A N 1
ATOM 755 C CA . LEU A 1 98 ? -0.415 -14.096 -6.054 1.00 93.44 98 LEU A CA 1
ATOM 756 C C . LEU A 1 98 ? -0.489 -13.394 -7.414 1.00 93.44 98 LEU A C 1
ATOM 758 O O . LEU A 1 98 ? 0.522 -12.877 -7.880 1.00 93.44 98 LEU A O 1
ATOM 762 N N . ILE A 1 99 ? -1.672 -13.330 -8.035 1.00 91.69 99 ILE A N 1
ATOM 763 C CA . ILE A 1 99 ? -1.851 -12.681 -9.346 1.00 91.69 99 ILE A CA 1
ATOM 764 C C . ILE A 1 99 ? -1.505 -11.193 -9.258 1.00 91.69 99 ILE A C 1
ATOM 766 O O . ILE A 1 99 ? -0.764 -10.677 -10.095 1.00 91.69 99 ILE A O 1
ATOM 770 N N . PHE A 1 100 ? -2.006 -10.513 -8.224 1.00 90.19 100 PHE A N 1
ATOM 771 C CA . PHE A 1 100 ? -1.693 -9.111 -7.978 1.00 90.19 100 PHE A CA 1
ATOM 772 C C . PHE A 1 100 ? -0.185 -8.918 -7.782 1.00 90.19 100 PHE A C 1
ATOM 774 O O . PHE A 1 100 ? 0.412 -8.081 -8.454 1.00 90.19 100 PHE A O 1
ATOM 781 N N . GLY A 1 101 ? 0.424 -9.749 -6.927 1.00 89.44 101 GLY A N 1
ATOM 782 C CA . GLY A 1 101 ? 1.858 -9.814 -6.646 1.00 89.44 101 GLY A CA 1
ATOM 783 C C . GLY A 1 101 ? 2.727 -9.901 -7.895 1.00 89.44 101 GLY A C 1
ATOM 784 O O . GLY A 1 101 ? 3.628 -9.090 -8.098 1.00 89.44 101 GLY A O 1
ATOM 785 N N . VAL A 1 102 ? 2.421 -10.874 -8.751 1.00 90.06 102 VAL A N 1
ATOM 786 C CA . VAL A 1 102 ? 3.131 -11.104 -10.011 1.00 90.06 102 VAL A CA 1
ATOM 787 C C . VAL A 1 102 ? 2.968 -9.913 -10.956 1.00 90.06 102 VAL A C 1
ATOM 789 O O . VAL A 1 102 ? 3.956 -9.460 -11.529 1.00 90.06 102 VAL A O 1
ATOM 792 N N . GLY A 1 103 ? 1.757 -9.365 -11.092 1.00 88.00 103 GLY A N 1
ATOM 793 C CA . GLY A 1 103 ? 1.497 -8.243 -11.998 1.00 88.00 103 GLY A CA 1
ATOM 794 C C . GLY A 1 103 ? 2.320 -6.997 -11.661 1.00 88.00 103 GLY A C 1
ATOM 795 O O . GLY A 1 103 ? 2.966 -6.417 -12.532 1.00 88.00 103 GLY A O 1
ATOM 796 N N . TRP A 1 104 ? 2.340 -6.607 -10.388 1.00 87.75 104 TRP A N 1
ATOM 797 C CA . TRP A 1 104 ? 3.068 -5.418 -9.944 1.00 87.75 104 TRP A CA 1
ATOM 798 C C . TRP A 1 104 ? 4.587 -5.671 -9.877 1.00 87.75 104 TRP A C 1
ATOM 800 O O . TRP A 1 104 ? 5.376 -4.789 -10.218 1.00 87.75 104 TRP A O 1
ATOM 810 N N . GLY A 1 105 ? 5.004 -6.900 -9.546 1.00 86.19 105 GLY A N 1
ATOM 811 C CA . GLY A 1 105 ? 6.409 -7.312 -9.519 1.00 86.19 105 GLY A CA 1
ATOM 812 C C . GLY A 1 105 ? 7.080 -7.353 -10.897 1.00 86.19 105 GLY A C 1
ATOM 813 O O . GLY A 1 105 ? 8.227 -6.934 -11.017 1.00 86.19 105 GLY A O 1
ATOM 814 N N . ILE A 1 106 ? 6.370 -7.795 -11.944 1.00 85.12 106 ILE A N 1
ATOM 815 C CA . ILE A 1 106 ? 6.887 -7.786 -13.327 1.00 85.12 106 ILE A CA 1
ATOM 816 C C . ILE A 1 106 ? 7.080 -6.351 -13.827 1.00 85.12 106 ILE A C 1
ATOM 818 O O . ILE A 1 106 ? 8.083 -6.048 -14.470 1.00 85.12 106 ILE A O 1
ATOM 822 N N . LEU A 1 107 ? 6.125 -5.467 -13.527 1.00 83.81 107 LEU A N 1
ATOM 823 C CA . LEU A 1 107 ? 6.144 -4.081 -13.994 1.00 83.81 107 LEU A CA 1
ATOM 824 C C . LEU A 1 107 ? 7.031 -3.163 -13.140 1.00 83.81 107 LEU A C 1
ATOM 826 O O . LEU A 1 107 ? 7.347 -2.056 -13.563 1.00 83.81 107 LEU A O 1
ATOM 830 N N . GLY A 1 108 ? 7.416 -3.591 -11.934 1.00 83.25 108 GLY A N 1
ATOM 831 C CA . GLY A 1 108 ? 8.168 -2.756 -10.995 1.00 83.25 108 GLY A CA 1
ATOM 832 C C . GLY A 1 108 ? 7.354 -1.597 -10.413 1.00 83.25 108 GLY A C 1
ATOM 833 O O . GLY A 1 108 ? 7.923 -0.681 -9.827 1.00 83.25 108 GLY A O 1
ATOM 834 N N . PHE A 1 109 ? 6.028 -1.613 -10.553 1.00 83.25 109 PHE A N 1
ATOM 835 C CA . PHE A 1 109 ? 5.149 -0.577 -10.019 1.00 83.25 109 PHE A CA 1
ATOM 836 C C . PHE A 1 109 ? 4.448 -1.080 -8.772 1.00 83.25 109 PHE A C 1
ATOM 838 O O . PHE A 1 109 ? 3.771 -2.089 -8.820 1.00 83.25 109 PHE A O 1
ATOM 845 N N . CYS A 1 110 ? 4.544 -0.361 -7.659 1.00 84.62 110 CYS A N 1
ATOM 846 C CA . CYS A 1 110 ? 3.681 -0.597 -6.500 1.00 84.62 110 CYS A CA 1
ATOM 847 C C . CYS A 1 110 ? 2.409 0.267 -6.643 1.00 84.62 110 CYS A C 1
ATOM 849 O O . CYS A 1 110 ? 2.515 1.395 -7.128 1.00 84.62 110 CYS A O 1
ATOM 851 N N . PRO A 1 111 ? 1.212 -0.197 -6.227 1.00 84.44 111 PRO A N 1
ATOM 852 C CA . PRO A 1 111 ? -0.049 0.538 -6.402 1.00 84.44 111 PRO A CA 1
ATOM 853 C C . PRO A 1 111 ? -0.021 1.979 -5.875 1.00 84.44 111 PRO A C 1
ATOM 855 O O . PRO A 1 111 ? -0.591 2.869 -6.498 1.00 84.44 111 PRO A O 1
ATOM 858 N N . ALA A 1 112 ? 0.659 2.228 -4.752 1.00 85.62 112 ALA A N 1
ATOM 859 C CA . ALA A 1 112 ? 0.747 3.565 -4.167 1.00 85.62 112 ALA A CA 1
ATOM 860 C C . ALA A 1 112 ? 1.679 4.506 -4.965 1.00 85.62 112 ALA A C 1
ATOM 862 O O . ALA A 1 112 ? 1.205 5.554 -5.407 1.00 85.62 112 ALA A O 1
ATOM 863 N N . PRO A 1 113 ? 2.954 4.154 -5.233 1.00 85.38 113 PRO A N 1
ATOM 864 C CA . PRO A 1 113 ? 3.802 4.922 -6.144 1.00 85.38 113 PRO A CA 1
ATOM 865 C C . PRO A 1 113 ? 3.212 5.100 -7.543 1.00 85.38 113 PRO A C 1
ATOM 867 O O . PRO A 1 113 ? 3.317 6.191 -8.086 1.00 85.38 113 PRO A O 1
ATOM 870 N N . ALA A 1 114 ? 2.541 4.080 -8.090 1.00 88.69 114 ALA A N 1
ATOM 871 C CA . ALA A 1 114 ? 1.923 4.145 -9.413 1.00 88.69 114 ALA A CA 1
ATOM 872 C C . ALA A 1 114 ? 0.849 5.234 -9.507 1.00 88.69 114 ALA A C 1
ATOM 874 O O . ALA A 1 114 ? 0.738 5.897 -10.533 1.00 88.69 114 ALA A O 1
ATOM 875 N N . LEU A 1 115 ? 0.075 5.456 -8.438 1.00 89.50 115 LEU A N 1
ATOM 876 C CA . LEU A 1 115 ? -0.874 6.569 -8.381 1.00 89.50 115 LEU A CA 1
ATOM 877 C C . LEU A 1 115 ? -0.151 7.921 -8.382 1.00 89.50 115 LEU A C 1
ATOM 879 O O . LEU A 1 115 ? -0.559 8.828 -9.101 1.00 89.50 115 LEU A O 1
ATOM 883 N N . VAL A 1 116 ? 0.939 8.054 -7.620 1.00 89.00 116 VAL A N 1
ATOM 884 C CA . VAL A 1 116 ? 1.729 9.296 -7.567 1.00 89.00 116 VAL A CA 1
ATOM 885 C C . VAL A 1 116 ? 2.374 9.598 -8.923 1.00 89.00 116 VAL A C 1
ATOM 887 O O . VAL A 1 116 ? 2.286 10.725 -9.404 1.00 89.00 116 VAL A O 1
ATOM 890 N N . THR A 1 117 ? 2.980 8.604 -9.576 1.00 87.25 117 THR A N 1
ATOM 891 C CA . THR A 1 117 ? 3.626 8.777 -10.885 1.00 87.25 117 THR A CA 1
ATOM 892 C C . THR A 1 117 ? 2.617 8.954 -12.016 1.00 87.25 117 THR A C 1
ATOM 894 O O . THR A 1 117 ? 2.862 9.743 -12.926 1.00 87.25 117 THR A O 1
ATOM 897 N N . ALA A 1 118 ? 1.451 8.303 -11.951 1.00 88.75 118 ALA A N 1
ATOM 898 C CA . ALA A 1 118 ? 0.361 8.553 -12.892 1.00 88.75 118 ALA A CA 1
ATOM 899 C C . ALA A 1 118 ? -0.119 10.011 -12.815 1.00 88.75 118 ALA A C 1
ATOM 901 O O . ALA A 1 118 ? -0.298 10.650 -13.848 1.00 88.75 118 ALA A O 1
ATOM 902 N N . LEU A 1 119 ? -0.257 10.569 -11.605 1.00 87.12 119 LEU A N 1
ATOM 903 C CA . LEU A 1 119 ? -0.587 11.987 -11.412 1.00 87.12 119 LEU A CA 1
ATOM 904 C C . LEU A 1 119 ? 0.541 12.927 -11.862 1.00 87.12 119 LEU A C 1
ATOM 906 O O . LEU A 1 119 ? 0.266 14.046 -12.287 1.00 87.12 119 LEU A O 1
ATOM 910 N N . ALA A 1 120 ? 1.794 12.472 -11.810 1.00 85.69 120 ALA A N 1
ATOM 911 C CA . ALA A 1 120 ? 2.944 13.197 -12.347 1.00 85.69 120 ALA A CA 1
ATOM 912 C C . ALA A 1 120 ? 3.062 13.125 -13.887 1.00 85.69 120 ALA A C 1
ATOM 914 O O . ALA A 1 120 ? 3.975 13.729 -14.445 1.00 85.69 120 ALA A O 1
ATOM 915 N N . GLY A 1 121 ? 2.157 12.418 -14.579 1.00 85.56 121 GLY A N 1
ATOM 916 C CA . GLY A 1 121 ? 2.087 12.378 -16.044 1.00 85.56 121 GLY A CA 1
ATOM 917 C C . GLY A 1 121 ? 2.849 11.230 -16.713 1.00 85.56 121 GLY A C 1
ATOM 918 O O . GLY A 1 121 ? 3.047 11.263 -17.925 1.00 85.56 121 GLY A O 1
ATOM 919 N N . TYR A 1 122 ? 3.272 10.206 -15.964 1.00 86.12 122 TYR A N 1
ATOM 920 C CA . TYR A 1 122 ? 3.925 9.030 -16.547 1.00 86.12 122 TYR A CA 1
ATOM 921 C C . TYR A 1 122 ? 2.892 8.111 -17.216 1.00 86.12 122 TYR A C 1
ATOM 923 O O . TYR A 1 122 ? 2.053 7.506 -16.542 1.00 86.12 122 TYR A O 1
ATOM 931 N N . SER A 1 123 ? 2.984 7.969 -18.542 1.00 86.19 123 SER A N 1
ATOM 932 C CA . SER A 1 123 ? 2.064 7.173 -19.372 1.00 86.19 123 SER A CA 1
ATOM 933 C C . SER A 1 123 ? 1.970 5.709 -18.935 1.00 86.19 123 SER A C 1
ATOM 935 O O . SER A 1 123 ? 0.870 5.172 -18.804 1.00 86.19 123 SER A O 1
ATOM 937 N N . GLU A 1 124 ? 3.111 5.085 -18.637 1.00 85.06 124 GLU A N 1
ATOM 938 C CA . GLU A 1 124 ? 3.188 3.681 -18.207 1.00 85.06 124 GLU A CA 1
ATOM 939 C C . GLU A 1 124 ? 2.430 3.447 -16.893 1.00 85.06 124 GLU A C 1
ATOM 941 O O . GLU A 1 124 ? 1.673 2.486 -16.740 1.00 85.06 124 GLU A O 1
ATOM 946 N N . SER A 1 125 ? 2.578 4.374 -15.943 1.00 86.56 125 SER A N 1
ATOM 947 C CA . SER A 1 125 ? 1.877 4.309 -14.662 1.00 86.56 125 SER A CA 1
ATOM 948 C C . SER A 1 125 ? 0.381 4.572 -14.817 1.00 86.56 125 SER A C 1
ATOM 950 O O . SER A 1 125 ? -0.416 3.924 -14.140 1.00 86.56 125 SER A O 1
ATOM 952 N N . MET A 1 126 ? -0.028 5.464 -15.728 1.00 88.62 126 MET A N 1
ATOM 953 C CA . MET A 1 126 ? -1.448 5.671 -16.032 1.00 88.62 126 MET A CA 1
ATOM 954 C C . MET A 1 126 ? -2.101 4.394 -16.563 1.00 88.62 126 MET A C 1
ATOM 956 O O . MET A 1 126 ? -3.181 4.037 -16.095 1.00 88.62 126 MET A O 1
ATOM 960 N N . LEU A 1 127 ? -1.446 3.678 -17.484 1.00 90.12 127 LEU A N 1
ATOM 961 C CA . LEU A 1 127 ? -1.974 2.421 -18.021 1.00 90.12 127 LEU A CA 1
ATOM 962 C C . LEU A 1 127 ? -2.161 1.377 -16.911 1.00 90.12 127 LEU A C 1
ATOM 964 O O . LEU A 1 127 ? -3.223 0.759 -16.814 1.00 90.12 127 LEU A O 1
ATOM 968 N N . PHE A 1 128 ? -1.162 1.232 -16.033 1.00 89.38 128 PHE A N 1
ATOM 969 C CA . PHE A 1 128 ? -1.243 0.336 -14.879 1.00 89.38 128 PHE A CA 1
ATOM 970 C C . PHE A 1 128 ? -2.402 0.701 -13.944 1.00 89.38 128 PHE A C 1
ATOM 972 O O . PHE A 1 128 ? -3.188 -0.166 -13.561 1.00 89.38 128 PHE A O 1
ATOM 979 N N . VAL A 1 129 ? -2.547 1.985 -13.602 1.00 91.81 129 VAL A N 1
ATOM 980 C CA . VAL A 1 129 ? -3.621 2.465 -12.722 1.00 91.81 129 VAL A CA 1
ATOM 981 C C . VAL A 1 129 ? -4.993 2.220 -13.348 1.00 91.81 129 VAL A C 1
ATOM 983 O O . VAL A 1 129 ? -5.888 1.723 -12.667 1.00 91.81 129 VAL A O 1
ATOM 986 N N . VAL A 1 130 ? -5.170 2.504 -14.641 1.00 92.88 130 VAL A N 1
ATOM 987 C CA . VAL A 1 130 ? -6.438 2.256 -15.345 1.00 92.88 130 VAL A CA 1
ATOM 988 C C . VAL A 1 130 ? -6.775 0.764 -15.356 1.00 92.88 130 VAL A C 1
ATOM 990 O O . VAL A 1 130 ? -7.905 0.397 -15.032 1.00 92.88 130 VAL A O 1
ATOM 993 N N . ALA A 1 131 ? -5.805 -0.105 -15.657 1.00 91.31 131 ALA A N 1
ATOM 994 C CA . ALA A 1 131 ? -6.001 -1.553 -15.632 1.00 91.31 131 ALA A CA 1
ATOM 995 C C . ALA A 1 131 ? -6.359 -2.066 -14.225 1.00 91.31 131 ALA A C 1
ATOM 997 O O . ALA A 1 131 ? -7.283 -2.869 -14.070 1.00 91.31 131 ALA A O 1
ATOM 998 N N . MET A 1 132 ? -5.684 -1.560 -13.188 1.00 91.25 132 MET A N 1
ATOM 999 C CA . MET A 1 132 ? -5.975 -1.882 -11.788 1.00 91.25 132 MET A CA 1
ATOM 1000 C C . MET A 1 132 ? -7.405 -1.476 -11.403 1.00 91.25 132 MET A C 1
ATOM 1002 O O . MET A 1 132 ? -8.149 -2.283 -10.843 1.00 91.25 132 MET A O 1
ATOM 1006 N N . LEU A 1 133 ? -7.816 -0.248 -11.741 1.00 92.88 133 LEU A N 1
ATOM 1007 C CA . LEU A 1 133 ? -9.166 0.254 -11.468 1.00 92.88 133 LEU A CA 1
ATOM 1008 C C . LEU A 1 133 ? -10.238 -0.535 -12.230 1.00 92.88 133 LEU A C 1
ATOM 1010 O O . LEU A 1 133 ? -11.284 -0.844 -11.658 1.00 92.88 133 LEU A O 1
ATOM 1014 N N . ALA A 1 134 ? -9.975 -0.910 -13.484 1.00 93.50 134 ALA A N 1
ATOM 1015 C CA . ALA A 1 134 ? -10.868 -1.758 -14.268 1.00 93.50 134 ALA A CA 1
ATOM 1016 C C . ALA A 1 134 ? -11.049 -3.143 -13.621 1.00 93.50 134 ALA A C 1
ATOM 1018 O O . ALA A 1 134 ? -12.176 -3.629 -13.515 1.00 93.50 134 ALA A O 1
ATOM 1019 N N . GLY A 1 135 ? -9.964 -3.746 -13.123 1.00 90.00 135 GLY A N 1
ATOM 1020 C CA . GLY A 1 135 ? -10.008 -5.009 -12.383 1.00 90.00 135 GLY A CA 1
ATOM 1021 C C . GLY A 1 135 ? -10.837 -4.914 -11.099 1.00 90.00 135 GLY A C 1
ATOM 1022 O O . GLY A 1 135 ? -11.704 -5.756 -10.860 1.00 90.00 135 GLY A O 1
ATOM 1023 N N . PHE A 1 136 ? -10.637 -3.856 -10.304 1.00 90.50 136 PHE A N 1
ATOM 1024 C CA . PHE A 1 136 ? -11.432 -3.609 -9.096 1.00 90.50 136 PHE A CA 1
ATOM 1025 C C . PHE A 1 136 ? -12.913 -3.402 -9.409 1.00 90.50 136 PHE A C 1
ATOM 1027 O O . PHE A 1 136 ? -13.766 -3.959 -8.719 1.00 90.50 136 PHE A O 1
ATOM 1034 N N . TRP A 1 137 ? -13.228 -2.650 -10.464 1.00 92.31 137 TRP A N 1
ATOM 1035 C CA . TRP A 1 137 ? -14.604 -2.424 -10.897 1.00 92.31 137 TRP A CA 1
ATOM 1036 C C . TRP A 1 137 ? -15.285 -3.719 -11.353 1.00 92.31 137 TRP A C 1
ATOM 1038 O O . TRP A 1 137 ? -16.411 -4.003 -10.940 1.00 92.31 137 TRP A O 1
ATOM 1048 N N . LEU A 1 138 ? -14.592 -4.538 -12.151 1.00 92.38 138 LEU A N 1
ATOM 1049 C CA . LEU A 1 138 ? -15.111 -5.821 -12.618 1.00 92.38 138 LEU A CA 1
ATOM 1050 C C . LEU A 1 138 ? -15.372 -6.770 -11.444 1.00 92.38 13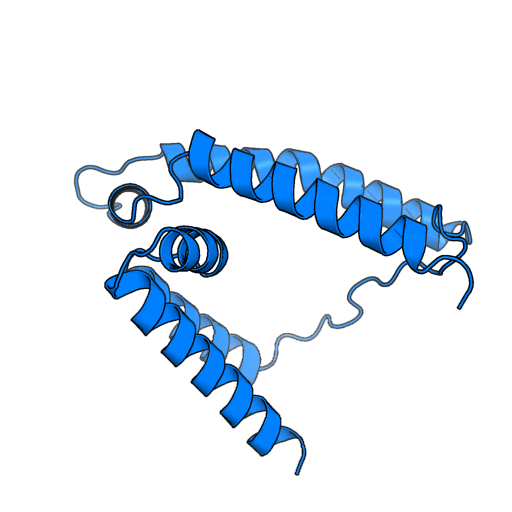8 LEU A C 1
ATOM 1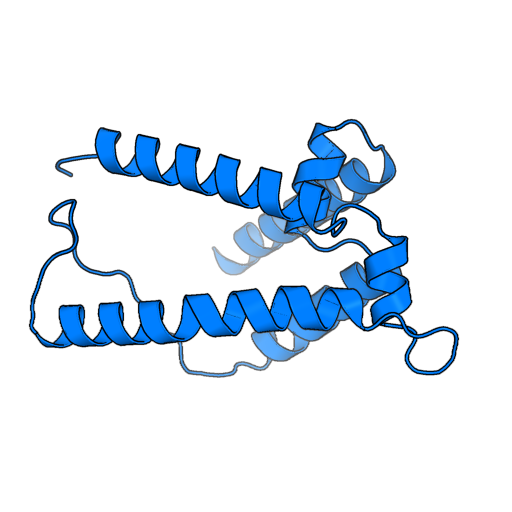052 O O . LEU A 1 138 ? -16.457 -7.335 -11.334 1.00 92.38 138 LEU A O 1
ATOM 1056 N N . HIS A 1 139 ? -14.409 -6.898 -10.532 1.00 88.19 139 HIS A N 1
ATOM 1057 C CA . HIS A 1 139 ? -14.552 -7.718 -9.333 1.00 88.19 139 HIS A CA 1
ATOM 1058 C C . HIS A 1 139 ? -15.702 -7.228 -8.440 1.00 88.19 139 HIS A C 1
ATOM 1060 O O . HIS A 1 139 ? -16.517 -8.027 -7.980 1.00 88.19 139 HIS A O 1
ATOM 1066 N N . ALA A 1 140 ? -15.816 -5.912 -8.226 1.00 87.88 140 ALA A N 1
ATOM 1067 C CA . ALA A 1 140 ? -16.913 -5.324 -7.461 1.00 87.88 140 ALA A CA 1
ATOM 1068 C C . ALA A 1 140 ? -18.284 -5.618 -8.089 1.00 87.88 140 ALA A C 1
ATOM 1070 O O . ALA A 1 140 ? -19.256 -5.807 -7.362 1.00 87.88 140 ALA A O 1
ATOM 1071 N N . LYS A 1 141 ? -18.372 -5.695 -9.423 1.00 87.94 141 LYS A N 1
ATOM 1072 C CA . LYS A 1 141 ? -19.608 -6.048 -10.132 1.00 87.94 141 LYS A CA 1
ATOM 1073 C C . LYS A 1 141 ? -19.923 -7.546 -10.067 1.00 87.94 141 LYS A C 1
ATOM 1075 O O . LYS A 1 141 ? -21.089 -7.900 -9.958 1.00 87.94 141 LYS A O 1
ATOM 1080 N N . LEU A 1 142 ? -18.906 -8.407 -10.119 1.00 86.50 142 LEU A N 1
ATOM 1081 C CA . LEU A 1 142 ? -19.070 -9.866 -10.105 1.00 86.50 142 LEU A CA 1
ATOM 1082 C C . LEU A 1 142 ? -19.467 -10.424 -8.733 1.00 86.50 142 LEU A C 1
ATOM 1084 O O . LEU A 1 142 ? -20.185 -11.411 -8.690 1.00 86.50 142 LEU A O 1
ATOM 1088 N N . ILE A 1 143 ? -19.019 -9.811 -7.632 1.00 79.25 143 ILE A N 1
ATOM 1089 C CA . ILE A 1 143 ? -19.324 -10.280 -6.263 1.00 79.25 143 ILE A CA 1
ATOM 1090 C C . ILE A 1 143 ? -20.618 -9.677 -5.700 1.00 79.25 143 ILE A C 1
ATOM 1092 O O . ILE A 1 143 ? -21.184 -10.196 -4.743 1.00 79.25 143 ILE A O 1
ATOM 1096 N N . LYS A 1 144 ? -21.095 -8.561 -6.264 1.00 57.69 144 LYS A N 1
ATOM 1097 C CA . LYS A 1 144 ? -22.334 -7.910 -5.810 1.00 57.69 144 LYS A CA 1
ATOM 1098 C C . LYS A 1 144 ? -23.613 -8.567 -6.370 1.00 57.69 144 LYS A C 1
ATOM 1100 O O . LYS A 1 144 ? -24.698 -8.117 -6.013 1.00 57.69 144 LYS A O 1
ATOM 1105 N N . ASN A 1 145 ? -23.483 -9.603 -7.203 1.00 45.41 145 ASN A N 1
ATOM 1106 C CA . ASN A 1 145 ? -24.563 -10.489 -7.657 1.00 45.41 145 ASN A CA 1
ATOM 1107 C C . ASN A 1 145 ? -24.431 -11.860 -6.990 1.00 45.41 145 ASN A C 1
ATOM 1109 O O . ASN A 1 145 ? -25.485 -12.502 -6.803 1.00 45.41 145 ASN A O 1
#

Foldseek 3Di:
DFDVPVVVVVVVVVLVVVLVLCVVLVLLDLVLLLLCVCPPPNRDCSVVVSVVVVCVVVVVVVVVLVVCLVVVHADPRRHHDDDDPDPDDDPCNVVVCVVVVVVCSVRSHDQSSLVSVVVVVDPSSVVVNVVVVVVVVVVVVVVVD

Radius of gyration: 18.24 Å; chains: 1; bounding box: 47×38×46 Å

pLDDT: mean 84.3, std 8.41, range [45.41, 93.94]